Protein 3PMD (pdb70)

Solvent-accessible surface area: 10187 Å² total; per-residue (Å²): 132,96,177,156,121,10,9,51,144,101,0,9,98,68,1,148,148,17,47,152,110,10,18,49,42,19,123,161,75,26,72,56,82,135,166,8,98,72,76,99,45,23,44,126,15,15,35,90,21,9,79,13,1,19,77,19,0,144,124,84,38,76,45,132,78,0,66,125,20,0,116,88,9,0,66,16,16,18,67,14,172,19,101,32,51,16,15,58,106,10,14,58,11,9,40,103,7,4,34,76,11,0,98,144,62,130,24,79,63,120,35,27,116,78,2,40,88,22,0,48,98,1,14,88,37,4,36,134,8,0,54,110,15,29,130,109,34,73,118,102,61,94,151,64,161,138,162,125,143,176,154,142,142

Nearest PDB structures (foldseek):
  3pmd-assembly1_A-2  TM=1.007E+00  e=7.809E-20  Bacillus anthracis
  3pmc-assembly1_B  TM=9.861E-01  e=2.963E-11  Bacillus anthracis
  5ohf-assembly2_C  TM=7.371E-01  e=1.998E-01  Anaeromyxobacter sp. Fw109-5
  6hrk-assembly4_D  TM=7.264E-01  e=2.811E-01  Chroococcidiopsis thermalis PCC 7203
  7tlf-assembly1_B  TM=7.376E-01  e=7.457E-01  Proteomonas sulcata

Foldseek 3Di:
DPCPDCLLVVLLVCCVVCVVVLLVVLVVQADADPQQPCRVVVSVLLSVVSVVLNCVSVVNDDLVVCLVVLLVVLVSCVVSVDDCVSVVRSLVSSLVSSVVSSVVVVDDPVRCVVNVVSSCVNSVSSSVSNVVSNVVVVVVVCVVPHDDDPVVD

InterPro domains:
  IPR018984 Histidine kinase, N-terminal [PF09385] (5-132)

Sequence (153 aa):
GSHMEATKRYLCLYYLKEESQEKFFISNWKKRILLVHEHDPYKNEIIKNGTHLLHHVFTMYMREEINLQDIEDISKKIAQERMDAKVNIADFIYNTNEGKKEILNTLFLLNPTGQECKVVIEQINLFFDHLIYSTIYSYYKLKKEYIHSYYELKKKYN

Radius of gyration: 18.3 Å; Cα contacts (8 Å, |Δi|>4): 102; chains: 1; bounding box: 33×76×30 Å

CATH classification: 1.10.490.70

Structure (mmCIF, N/CA/C/O backbone):
data_3PMD
#
_entry.id   3PMD
#
_cell.length_a   89.223
_cell.length_b   89.223
_cell.length_c   35.819
_cell.angle_alpha   90.00
_cell.angle_beta   90.00
_cell.angle_gamma   120.00
#
_symmetry.space_group_name_H-M   'P 32 2 1'
#
loop_
_entity.id
_entity.type
_entity.pdbx_description
1 polymer 'Conserved domain protein'
2 non-polymer 'UNDECANOIC ACID'
3 non-polymer 'CHLORIDE ION'
4 water water
#
loop_
_atom_site.group_PDB
_atom_site.id
_atom_site.type_symbol
_atom_site.label_atom_id
_atom_site.label_alt_id
_atom_site.label_comp_id
_atom_site.label_asym_id
_atom_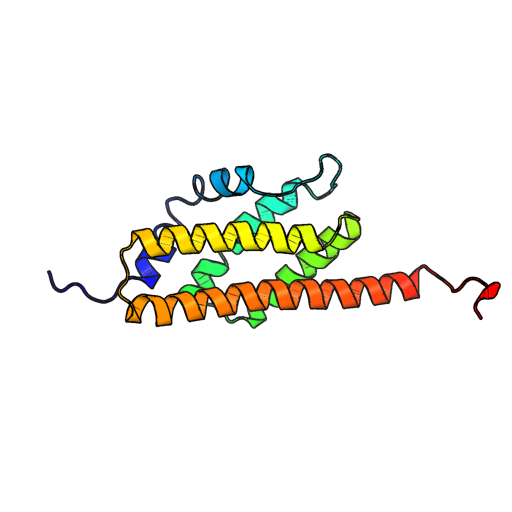site.label_entity_id
_atom_site.label_seq_id
_atom_site.pdbx_PDB_ins_code
_atom_site.Cartn_x
_atom_site.Cartn_y
_atom_site.Cartn_z
_atom_site.occupancy
_atom_site.B_iso_or_equiv
_atom_site.auth_seq_id
_atom_site.auth_comp_id
_atom_site.auth_asym_id
_atom_site.auth_atom_id
_atom_site.pdbx_PDB_model_num
ATOM 1 N N . GLY A 1 1 ? -20.563 68.384 11.648 1.00 42.43 -2 GLY A N 1
ATOM 2 C CA . GLY A 1 1 ? -19.560 67.719 10.772 1.00 41.66 -2 GLY A CA 1
ATOM 3 C C . GLY A 1 1 ? -20.234 66.990 9.625 1.00 41.45 -2 GLY A C 1
ATOM 4 O O . GLY A 1 1 ? -21.457 66.884 9.587 1.00 43.38 -2 GLY A O 1
ATOM 5 N N . SER A 1 2 ? -19.435 66.474 8.697 1.00 36.72 -1 SER A N 1
ATOM 6 C CA . SER A 1 2 ? -19.965 65.767 7.525 1.00 36.68 -1 SER A CA 1
ATOM 7 C C . SER A 1 2 ? -20.304 64.301 7.800 1.00 35.20 -1 SER A C 1
ATOM 8 O O . SER A 1 2 ? -21.135 63.718 7.099 1.00 33.10 -1 SER A O 1
ATOM 11 N N . HIS A 1 3 ? -19.640 63.698 8.790 1.00 33.40 0 HIS A N 1
ATOM 12 C CA . HIS A 1 3 ? -19.877 62.309 9.168 1.00 35.40 0 HIS A CA 1
ATOM 13 C C . HIS A 1 3 ? -19.707 61.352 7.968 1.00 34.20 0 HIS A C 1
ATOM 14 O O . HIS A 1 3 ? -20.605 60.571 7.630 1.00 32.02 0 HIS A O 1
ATOM 21 N N . MET A 1 4 ? -18.542 61.433 7.333 1.00 34.06 1 MET A N 1
ATOM 22 C CA . MET A 1 4 ? -18.201 60.574 6.189 1.00 33.03 1 MET A CA 1
ATOM 23 C C . MET A 1 4 ? -17.874 59.163 6.665 1.00 32.80 1 MET A C 1
ATOM 24 O O . MET A 1 4 ? -17.337 58.989 7.756 1.00 34.37 1 MET A O 1
ATOM 29 N N . GLU A 1 5 ? -18.187 58.169 5.830 1.00 31.73 2 GLU A N 1
ATOM 30 C CA . GLU A 1 5 ? -18.106 56.750 6.223 1.00 29.49 2 GLU A CA 1
ATOM 31 C C . GLU A 1 5 ? -16.734 56.372 6.769 1.00 29.22 2 GLU A C 1
ATOM 32 O O . GLU A 1 5 ? -15.714 56.553 6.094 1.00 29.74 2 GLU A O 1
ATOM 38 N N . ALA A 1 6 ? -16.710 55.837 7.988 1.00 30.22 3 ALA A N 1
ATOM 39 C CA . ALA A 1 6 ? -15.450 55.505 8.666 1.00 25.58 3 ALA A CA 1
ATOM 40 C C . ALA A 1 6 ? -15.517 54.235 9.525 1.00 24.21 3 ALA A C 1
ATOM 41 O O . ALA A 1 6 ? -14.620 53.985 10.326 1.00 25.61 3 ALA A O 1
ATOM 43 N N . THR A 1 7 ? -16.559 53.423 9.376 1.00 24.52 4 THR A N 1
ATOM 44 C CA . THR A 1 7 ? -16.747 52.291 10.301 1.00 26.19 4 THR A CA 1
ATOM 45 C C . THR A 1 7 ? 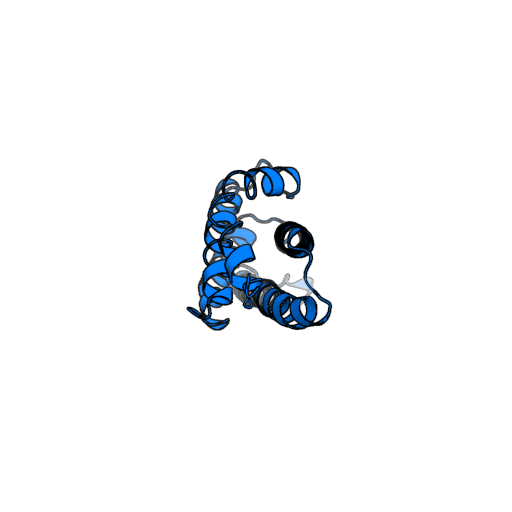-15.565 51.306 10.259 1.00 23.38 4 THR A C 1
ATOM 46 O O . THR A 1 7 ? -14.986 50.964 11.308 1.00 24.08 4 THR A O 1
ATOM 50 N N . LYS A 1 8 ? -15.190 50.885 9.051 1.00 26.11 5 LYS A N 1
ATOM 51 C CA . LYS A 1 8 ? -14.059 49.972 8.875 1.00 26.57 5 LYS A CA 1
ATOM 52 C C . LYS A 1 8 ? -12.778 50.596 9.420 1.00 23.99 5 LYS A C 1
ATOM 53 O O . LYS A 1 8 ? -12.058 49.969 10.177 1.00 25.03 5 LYS A O 1
ATOM 59 N N . ARG A 1 9 ? -12.514 51.849 9.034 1.00 23.73 6 ARG A N 1
ATOM 60 C CA . ARG A 1 9 ? -11.303 52.553 9.439 1.00 22.32 6 ARG A CA 1
ATOM 61 C C . ARG A 1 9 ? -11.192 52.653 10.965 1.00 22.08 6 ARG A C 1
ATOM 62 O O . ARG A 1 9 ? -10.117 52.426 11.545 1.00 26.03 6 ARG A O 1
ATOM 70 N N . TYR A 1 10 ? -12.298 53.011 11.607 1.00 23.45 7 TYR A N 1
ATOM 71 C CA . TYR A 1 10 ? -12.336 53.121 13.065 1.00 23.52 7 TYR A CA 1
ATOM 72 C C . TYR A 1 10 ? -12.154 51.783 13.775 1.00 25.53 7 TYR A C 1
ATOM 73 O O . TYR A 1 10 ? -11.512 51.724 14.826 1.00 25.21 7 TYR A O 1
ATOM 82 N N . LEU A 1 11 ? -12.710 50.720 13.201 1.00 23.06 8 LEU A N 1
ATOM 83 C CA . LEU A 1 11 ? -12.517 49.367 13.762 1.00 23.31 8 LEU A CA 1
ATOM 84 C C . LEU A 1 11 ? -11.034 49.011 13.745 1.00 23.24 8 LEU A C 1
ATOM 85 O O . LEU A 1 11 ? -10.470 48.588 14.763 1.00 26.23 8 LEU A O 1
ATOM 90 N N . CYS A 1 12 ? -10.388 49.229 12.602 1.00 24.48 9 CYS A N 1
ATOM 91 C CA . CYS A 1 12 ? -8.988 48.881 12.443 1.00 27.10 9 CYS A CA 1
ATOM 92 C C . CYS A 1 12 ? -8.092 49.736 13.337 1.00 28.89 9 CYS A C 1
ATOM 93 O O . CYS A 1 12 ? -7.102 49.244 13.882 1.00 28.60 9 CYS A O 1
ATOM 96 N N . LEU A 1 13 ? -8.467 51.001 13.482 1.00 29.13 10 LEU A N 1
ATOM 97 C CA . LEU A 1 13 ? -7.777 51.937 14.352 1.00 32.92 10 LEU A CA 1
ATOM 98 C C . LEU A 1 13 ? -7.797 51.457 15.804 1.00 32.70 10 LEU A C 1
ATOM 99 O O . LEU A 1 13 ? -6.744 51.389 16.459 1.00 31.77 10 LEU A O 1
ATOM 104 N N . TYR A 1 14 ? -8.990 51.112 16.295 1.00 34.08 11 TYR A N 1
ATOM 105 C CA A TYR A 1 14 ? -9.125 50.602 17.658 0.50 33.98 11 TYR A CA 1
ATOM 106 C CA B TYR A 1 14 ? -9.166 50.574 17.650 0.50 34.77 11 TYR A CA 1
ATOM 107 C C . TYR A 1 14 ? -8.299 49.336 17.870 1.00 34.47 11 TYR A C 1
ATOM 108 O O . TYR A 1 14 ? -7.619 49.205 18.887 1.00 35.60 11 TYR A O 1
ATOM 125 N N . LEU A 1 15 ? -8.352 48.409 16.918 1.00 32.53 12 LEU A N 1
ATOM 126 C CA . LEU A 1 15 ? -7.648 47.134 17.073 1.00 31.75 12 LEU A CA 1
ATOM 127 C C . LEU A 1 15 ? -6.135 47.306 17.017 1.00 35.56 12 LEU A C 1
ATOM 128 O O . LEU A 1 15 ? -5.393 46.493 17.580 1.00 35.84 12 LEU A O 1
ATOM 133 N N . LYS A 1 16 ? -5.676 48.384 16.382 1.00 34.47 13 LYS A N 1
ATOM 134 C CA . LYS A 1 16 ? -4.255 48.711 16.390 1.00 37.71 13 LYS A CA 1
ATOM 135 C C . LYS A 1 16 ? -3.837 49.380 17.704 1.00 38.81 13 LYS A C 1
ATOM 136 O O . LYS A 1 16 ? -2.845 48.972 18.326 1.00 38.62 13 LYS A O 1
ATOM 142 N N . GLU A 1 17 ? -4.594 50.386 18.140 1.00 40.02 14 GLU A N 1
ATOM 143 C CA A GLU A 1 17 ? -4.217 51.212 19.299 0.50 41.65 14 GLU A CA 1
ATOM 144 C CA B GLU A 1 17 ? -4.193 51.195 19.298 0.50 41.32 14 GLU A CA 1
ATOM 145 C C . GLU A 1 17 ? -4.519 50.549 20.647 1.00 41.06 14 GLU A C 1
ATOM 146 O O . GLU A 1 17 ? -3.864 50.850 21.655 1.00 40.13 14 GLU A O 1
ATOM 157 N N . SER A 1 18 ? -5.511 49.662 20.667 0.50 35.46 15 SER A N 1
ATOM 158 C CA . SER A 1 18 ? -5.897 48.956 21.885 0.50 34.20 15 SER A CA 1
ATOM 159 C C . SER A 1 18 ? -5.495 47.485 21.830 0.50 31.50 15 SER A C 1
ATOM 160 O O . SER A 1 18 ? -6.036 46.656 22.564 0.50 26.91 15 SER A O 1
ATOM 164 N N . GLN A 1 19 ? -4.528 47.180 20.972 1.00 31.89 16 GLN A N 1
ATOM 165 C CA . GLN A 1 19 ? -4.084 45.811 20.744 1.00 33.77 16 GLN A CA 1
ATOM 166 C C . GLN A 1 19 ? -3.743 45.065 22.034 1.00 35.36 16 GLN A C 1
ATOM 167 O O . GLN A 1 19 ? -4.160 43.910 22.215 1.00 32.74 16 GLN A O 1
ATOM 173 N N . GLU A 1 20 ? -2.972 45.706 22.916 1.00 36.61 17 GLU A N 1
ATOM 174 C CA . GLU A 1 20 ? -2.571 45.075 24.173 1.00 39.02 17 GLU A CA 1
ATOM 175 C C . GLU A 1 20 ? -3.794 44.665 24.991 1.00 36.70 17 GLU A C 1
ATOM 176 O O . GLU A 1 20 ? -3.867 43.544 25.491 1.00 37.40 17 GLU A O 1
ATOM 182 N N . LYS A 1 21 ? -4.750 45.578 25.116 1.00 36.13 18 LYS A N 1
ATOM 183 C CA . LYS A 1 21 ? -5.981 45.312 25.861 1.00 38.50 18 LYS A CA 1
ATOM 184 C C . LYS A 1 21 ? -6.771 44.186 25.203 1.00 33.15 18 LYS A C 1
ATOM 185 O O . LYS A 1 21 ? -7.293 43.305 25.880 1.00 33.00 18 LYS A O 1
ATOM 191 N N A PHE A 1 22 ? -6.859 44.240 23.879 0.50 30.38 19 PHE A N 1
ATOM 192 N N B PHE A 1 22 ? -6.865 44.225 23.878 0.50 30.75 19 PHE A N 1
ATOM 193 C CA A PHE A 1 22 ? -7.613 43.257 23.133 0.50 27.86 19 PHE A CA 1
ATOM 194 C CA B PHE A 1 22 ? -7.636 43.231 23.144 0.50 28.55 19 PHE A CA 1
ATOM 195 C C A PHE A 1 22 ? -7.042 41.850 23.317 0.50 28.26 19 PHE A C 1
ATOM 196 C C B PHE A 1 22 ? -7.046 41.828 23.279 0.50 28.66 19 PHE A C 1
ATOM 197 O O A PHE A 1 22 ? -7.790 40.898 23.592 0.50 27.05 19 PHE A O 1
ATOM 198 O O B PHE A 1 22 ? -7.784 40.854 23.492 0.50 27.34 19 PHE A O 1
ATOM 213 N N . ILE A 1 23 ? -5.724 41.722 23.183 1.00 28.01 20 ILE A N 1
ATOM 214 C CA . ILE A 1 23 ? -5.051 40.422 23.356 1.00 28.51 20 ILE A CA 1
ATOM 215 C C . ILE A 1 23 ? -5.138 39.933 24.805 1.00 27.53 20 ILE A C 1
ATOM 216 O O . ILE A 1 23 ? -5.365 38.744 25.044 1.00 28.99 20 ILE A O 1
ATOM 221 N N . SER A 1 24 ? -4.955 40.845 25.757 1.00 28.98 21 SER A N 1
ATOM 222 C CA . SER A 1 24 ? -5.124 40.549 27.179 1.00 32.52 21 SER A CA 1
ATOM 223 C C . SER A 1 24 ? -6.521 39.985 27.473 1.00 33.33 21 SER A C 1
ATOM 224 O O . SER A 1 24 ? -6.655 38.992 28.196 1.00 33.11 21 SER A O 1
ATOM 227 N N . ASN A 1 25 ? -7.552 40.603 26.899 1.00 28.46 22 ASN A N 1
ATOM 228 C CA . ASN A 1 25 ? -8.923 40.119 27.092 1.00 28.15 22 ASN A CA 1
ATOM 229 C C . ASN A 1 25 ? -9.155 38.760 26.438 1.00 26.91 22 ASN A C 1
ATOM 230 O O . ASN A 1 25 ? -9.844 37.902 26.988 1.00 26.18 22 ASN A O 1
ATOM 235 N N . TRP A 1 26 ? -8.579 38.583 25.258 1.00 25.88 23 TRP A N 1
ATOM 236 C CA . TRP A 1 26 ? -8.685 37.317 24.529 1.00 24.21 23 TRP A CA 1
ATOM 237 C C . TRP A 1 26 ? -8.012 36.206 25.325 1.00 24.11 23 TRP A C 1
ATOM 238 O O . TRP A 1 26 ? -8.522 35.088 25.394 1.00 25.14 23 TRP A O 1
ATOM 249 N N . LYS A 1 27 ? -6.884 36.528 25.966 1.00 25.22 24 LYS A N 1
ATOM 250 C CA . LYS A 1 27 ? -6.185 35.585 26.850 1.00 24.71 24 LYS A CA 1
ATOM 251 C C . LYS A 1 27 ? -7.068 35.013 27.964 1.00 24.63 24 LYS A C 1
ATOM 252 O O . LYS A 1 27 ? -6.901 33.863 28.356 1.00 31.01 24 LYS A O 1
ATOM 258 N N . LYS A 1 28 ? -8.027 35.802 28.433 1.00 26.76 25 LYS A N 1
ATOM 259 C CA . LYS A 1 28 ? -8.891 35.417 29.552 1.00 30.40 25 LYS A CA 1
ATOM 260 C C . LYS A 1 28 ? -9.957 34.406 29.124 1.00 27.97 25 LYS A C 1
ATOM 261 O O . LYS A 1 28 ? -10.626 33.805 29.973 1.00 29.24 25 LYS A O 1
ATOM 267 N N . ARG A 1 29 ? -10.132 34.248 27.816 1.00 27.11 26 ARG A N 1
ATOM 268 C CA . ARG A 1 29 ? -11.243 33.478 27.273 1.00 25.57 26 ARG A CA 1
ATOM 269 C C . ARG A 1 29 ? -10.825 32.211 26.539 1.00 25.82 26 ARG A C 1
ATOM 270 O O . ARG A 1 29 ? -11.646 31.320 26.363 1.00 24.32 26 ARG A O 1
ATOM 278 N N . ILE A 1 30 ? -9.564 32.113 26.121 1.00 20.63 27 ILE A N 1
ATOM 279 C CA . ILE A 1 30 ? -9.121 30.957 25.332 1.00 18.68 27 ILE A CA 1
ATOM 280 C C . ILE A 1 30 ? -8.829 29.670 26.129 1.00 17.65 27 ILE A C 1
ATOM 281 O O . ILE A 1 30 ? -8.562 29.697 27.350 1.00 23.29 27 ILE A O 1
ATOM 286 N N . LEU A 1 31 ? -8.891 28.567 25.385 1.00 17.60 28 LEU A N 1
ATOM 287 C CA A LEU A 1 31 ? -8.613 27.230 25.885 0.50 20.07 28 LEU A CA 1
ATOM 288 C CA B LEU A 1 31 ? -8.604 27.223 25.876 0.50 19.57 28 LEU A CA 1
ATOM 289 C C . LEU A 1 31 ? -7.155 26.902 25.555 1.00 19.82 28 LEU A C 1
ATOM 290 O O . LEU A 1 31 ? -6.791 26.776 24.392 1.00 19.98 28 LEU A O 1
ATOM 299 N N . VAL A 1 32 ? -6.326 26.773 26.585 1.00 19.50 29 VAL A N 1
ATOM 300 C CA . VAL A 1 32 ? -4.911 26.455 26.399 1.00 20.00 29 VAL A CA 1
ATOM 301 C C . VAL A 1 32 ? -4.523 25.424 27.444 1.00 24.02 29 VAL A C 1
ATOM 302 O O . VAL A 1 32 ? -4.893 25.542 28.618 1.00 27.63 29 VAL A O 1
ATOM 306 N N . HIS A 1 33 ? -3.805 24.403 27.001 1.00 22.46 30 HIS A N 1
ATOM 307 C CA . HIS A 1 33 ? -3.381 23.307 27.866 1.00 27.09 30 HIS A CA 1
ATOM 308 C C . HIS A 1 33 ? -1.959 23.553 28.371 1.00 27.68 30 HIS A C 1
ATOM 309 O O . HIS A 1 33 ? -1.069 23.938 27.604 1.00 26.10 30 HIS A O 1
ATOM 316 N N . GLU A 1 34 ? -1.750 23.328 29.661 1.00 28.06 31 GLU A N 1
ATOM 317 C CA . GLU A 1 34 ? -0.478 23.656 30.299 1.00 31.17 31 GLU A CA 1
ATOM 318 C C . GLU A 1 34 ? 0.738 23.040 29.591 1.00 32.45 31 GLU A C 1
ATOM 319 O O . GLU A 1 34 ? 1.785 23.690 29.477 1.00 36.32 31 GLU A O 1
ATOM 325 N N . HIS A 1 35 ? 0.581 21.817 29.100 1.00 33.61 32 HIS A N 1
ATOM 326 C CA . HIS A 1 35 ? 1.682 21.059 28.496 1.00 37.53 32 HIS A CA 1
ATOM 327 C C . HIS A 1 35 ? 1.771 21.156 26.967 1.00 34.91 32 HIS A C 1
ATOM 328 O O . HIS A 1 35 ? 2.525 20.401 26.336 1.00 31.66 32 HIS A O 1
ATOM 335 N N . ASP A 1 36 ? 1.013 22.075 26.367 1.00 29.13 33 ASP A N 1
ATOM 336 C CA . ASP A 1 36 ? 1.088 22.327 24.926 1.00 29.09 33 ASP A CA 1
ATOM 337 C C . ASP A 1 36 ? 2.465 22.941 24.621 1.00 29.77 33 ASP A C 1
ATOM 338 O O . ASP A 1 36 ? 2.804 23.994 25.157 1.00 28.82 33 ASP A O 1
ATOM 343 N N . PRO A 1 37 ? 3.271 22.276 23.771 1.00 30.64 34 PRO A N 1
ATOM 344 C CA . PRO A 1 37 ? 4.635 22.776 23.517 1.00 36.05 34 PRO A CA 1
ATOM 345 C C . PRO A 1 37 ? 4.664 24.074 22.701 1.00 33.20 34 PRO A C 1
ATOM 346 O O . PRO A 1 37 ? 5.666 24.799 22.714 1.00 35.33 34 PRO A O 1
ATOM 350 N N . TYR A 1 38 ? 3.567 24.366 22.012 1.00 29.55 35 TYR A N 1
ATOM 351 C CA . TYR A 1 38 ? 3.420 25.620 21.263 1.00 31.71 35 TYR A CA 1
ATOM 352 C C . TYR A 1 38 ? 2.501 26.604 21.985 1.00 30.32 35 TYR A C 1
ATOM 353 O O . TYR A 1 38 ? 1.962 27.529 21.376 1.00 30.17 35 TYR A O 1
ATOM 362 N N . LYS A 1 39 ? 2.335 26.398 23.288 1.00 32.68 36 LYS A N 1
ATOM 363 C CA . LYS A 1 39 ? 1.503 27.242 24.143 1.00 35.97 36 LYS A CA 1
ATOM 364 C C . LYS A 1 39 ? 1.665 28.728 23.825 1.00 36.56 36 LYS A C 1
ATOM 365 O O . LYS A 1 39 ? 0.686 29.444 23.586 1.00 34.65 36 LYS A O 1
ATOM 371 N N . ASN A 1 40 ? 2.903 29.200 23.815 1.00 39.33 37 ASN A N 1
ATOM 372 C CA . ASN A 1 40 ? 3.139 30.631 23.599 1.00 42.25 37 ASN A CA 1
ATOM 373 C C . ASN A 1 40 ? 3.050 31.070 22.123 1.00 40.85 37 ASN A C 1
ATOM 374 O O . ASN A 1 40 ? 2.919 32.264 21.843 1.00 40.97 37 ASN A O 1
ATOM 379 N N . GLU A 1 41 ? 3.067 30.117 21.189 1.00 37.52 38 GLU A N 1
ATOM 380 C CA . GLU A 1 41 ? 2.796 30.435 19.776 1.00 38.02 38 GLU A CA 1
ATOM 381 C C . GLU A 1 41 ? 1.332 30.807 19.517 1.00 35.31 38 GLU A C 1
ATOM 382 O O . GLU A 1 41 ? 1.015 31.486 18.536 1.00 33.62 38 GLU A O 1
ATOM 388 N N . ILE A 1 42 ? 0.435 30.368 20.397 1.00 31.46 39 ILE A N 1
ATOM 389 C CA . ILE A 1 42 ? -0.978 30.694 20.263 1.00 28.74 39 ILE A CA 1
ATOM 390 C C . ILE A 1 42 ? -1.163 32.213 20.397 1.00 27.62 39 ILE A C 1
ATOM 391 O O . ILE A 1 42 ? -1.834 32.852 19.585 1.00 25.68 39 ILE A O 1
ATOM 396 N N . ILE A 1 43 ? -0.550 32.787 21.420 1.00 27.56 40 ILE A N 1
ATOM 397 C CA . ILE A 1 43 ? -0.598 34.228 21.612 1.00 28.65 40 ILE A CA 1
ATOM 398 C C . ILE A 1 43 ? 0.110 34.961 20.466 1.00 29.05 40 ILE A C 1
ATOM 399 O O . ILE A 1 43 ? -0.390 35.973 19.983 1.00 26.91 40 ILE A O 1
ATOM 404 N N . LYS A 1 44 ? 1.260 34.449 20.022 1.00 28.92 41 LYS A N 1
ATOM 405 C CA . LYS A 1 44 ? 1.998 35.094 18.925 1.00 29.25 41 LYS A CA 1
ATOM 406 C C . LYS A 1 44 ? 1.202 35.066 17.625 1.00 27.34 41 LYS A C 1
ATOM 407 O O . LYS A 1 44 ? 1.149 36.066 16.897 1.00 26.66 41 LYS A O 1
ATOM 413 N N . ASN A 1 45 ? 0.601 33.915 17.336 1.00 24.70 42 ASN A N 1
ATOM 414 C CA . ASN A 1 45 ? -0.210 33.739 16.142 1.00 24.47 42 ASN A CA 1
ATOM 415 C C . ASN A 1 45 ? -1.456 34.611 16.186 1.00 23.74 42 ASN A C 1
ATOM 416 O O . ASN A 1 45 ? -1.846 35.182 15.163 1.00 24.19 42 ASN A O 1
ATOM 421 N N . GLY A 1 46 ? -2.066 34.733 17.365 1.00 21.37 43 GLY A N 1
ATOM 422 C CA . GLY A 1 46 ? -3.274 35.555 17.522 1.00 24.36 43 GLY A CA 1
ATOM 423 C C . GLY A 1 46 ? -2.964 37.031 17.337 1.00 22.71 43 GLY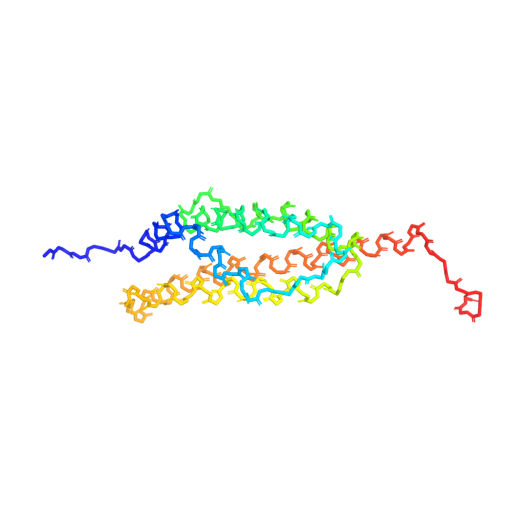 A C 1
ATOM 424 O O . GLY A 1 46 ? -3.740 37.776 16.706 1.00 23.86 43 GLY A O 1
ATOM 425 N N . THR A 1 47 ? -1.821 37.451 17.865 1.00 24.55 44 THR A N 1
ATOM 426 C CA . THR A 1 47 ? -1.362 38.825 17.696 1.00 25.81 44 THR A CA 1
ATOM 427 C C . THR A 1 47 ? -1.120 39.127 16.209 1.00 25.57 44 THR A C 1
ATOM 428 O O . THR A 1 47 ? -1.581 40.149 15.697 1.00 26.37 44 THR A O 1
ATOM 432 N N . HIS A 1 48 ? -0.415 38.224 15.530 1.00 23.29 45 HIS A N 1
ATOM 433 C CA . HIS A 1 48 ? -0.169 38.344 14.099 1.00 24.65 45 HIS A CA 1
ATOM 434 C C . HIS A 1 48 ? -1.466 38.330 13.297 1.00 24.90 45 HIS A C 1
ATOM 435 O O . HIS A 1 48 ? -1.639 39.116 12.360 1.00 25.54 45 HIS A O 1
ATOM 442 N N . LEU A 1 49 ? -2.388 37.445 13.665 1.00 21.39 46 LEU A N 1
ATOM 443 C CA . LEU A 1 49 ? -3.653 37.377 12.927 1.00 22.60 46 LEU A CA 1
ATOM 444 C C . LEU A 1 49 ? -4.498 38.626 13.113 1.00 21.37 46 LEU A C 1
ATOM 445 O O . LEU A 1 49 ? -5.241 39.006 12.195 1.00 21.80 46 LEU A O 1
ATOM 450 N N . LEU A 1 50 ? -4.372 39.294 14.257 1.00 24.46 47 LEU A N 1
ATOM 451 C CA . LEU A 1 50 ? -5.072 40.567 14.446 1.00 25.34 47 LEU A CA 1
ATOM 452 C C . LEU A 1 50 ? -4.565 41.582 13.417 1.00 26.71 47 LEU A C 1
ATOM 453 O O . LEU A 1 50 ? -5.355 42.323 12.829 1.00 24.92 47 LEU A O 1
ATOM 458 N N . HIS A 1 51 ? -3.252 41.595 13.174 1.00 29.02 48 HIS A N 1
ATOM 459 C CA A HIS A 1 51 ? -2.672 42.489 12.171 0.50 29.72 48 HIS A CA 1
ATOM 460 C CA B HIS A 1 51 ? -2.679 42.492 12.178 0.50 29.52 48 HIS A CA 1
ATOM 461 C C . HIS A 1 51 ? -3.130 42.103 10.766 1.00 28.18 48 HIS A C 1
ATOM 462 O O . HIS A 1 51 ? -3.476 42.960 9.966 1.00 27.97 48 HIS A O 1
ATOM 475 N N . VAL A 1 52 ? -3.120 40.808 10.470 1.00 26.00 49 VAL A N 1
ATOM 476 C CA . VAL A 1 52 ? -3.518 40.294 9.155 1.00 24.07 49 VAL A CA 1
ATOM 477 C C . VAL A 1 52 ? -4.979 40.647 8.892 1.00 22.92 49 VAL A C 1
ATOM 478 O O . VAL A 1 52 ? -5.342 41.049 7.785 1.00 21.39 49 VAL A O 1
ATOM 482 N N . PHE A 1 53 ? -5.797 40.515 9.926 1.00 21.03 50 PHE A N 1
ATOM 483 C CA . PHE A 1 53 ? -7.217 40.868 9.846 1.00 18.85 50 PHE A CA 1
ATOM 484 C C . PHE A 1 53 ? -7.385 42.331 9.443 1.00 21.82 50 PHE A C 1
ATOM 485 O O . PHE A 1 53 ? -8.107 42.641 8.489 1.00 20.23 50 PHE A O 1
ATOM 493 N N . THR A 1 54 ? -6.713 43.237 10.152 1.00 21.52 51 THR A N 1
ATOM 494 C CA . THR A 1 54 ? -6.818 44.666 9.811 1.00 23.22 51 THR A CA 1
ATOM 495 C C . THR A 1 54 ? -6.319 44.952 8.392 1.00 21.68 51 THR A C 1
ATOM 496 O O . THR A 1 54 ? -6.894 45.791 7.700 1.00 25.24 51 THR A O 1
ATOM 500 N N . MET A 1 55 ? -5.293 44.230 7.940 1.00 23.45 52 MET A N 1
ATOM 501 C CA . MET A 1 55 ? -4.806 44.370 6.567 1.00 21.91 52 MET A CA 1
ATOM 502 C C . MET A 1 55 ? -5.851 43.920 5.528 1.00 22.72 52 MET A C 1
ATOM 503 O O . MET A 1 55 ? -6.027 44.552 4.470 1.00 21.34 52 MET A O 1
ATOM 508 N N . TYR A 1 56 ? -6.548 42.835 5.835 1.00 21.81 53 TYR A N 1
ATOM 509 C CA . TYR A 1 56 ? -7.618 42.364 4.976 1.00 21.79 53 TYR A CA 1
ATOM 510 C C . TYR A 1 56 ? -8.757 43.370 4.928 1.00 22.26 53 TYR A C 1
ATOM 511 O O . TYR A 1 56 ? -9.296 43.639 3.855 1.00 22.72 53 TYR A O 1
ATOM 520 N N . MET A 1 57 ? -9.119 43.932 6.080 1.00 21.83 54 MET A N 1
ATOM 521 C CA . MET A 1 57 ? -10.210 44.891 6.124 1.00 23.53 54 MET A CA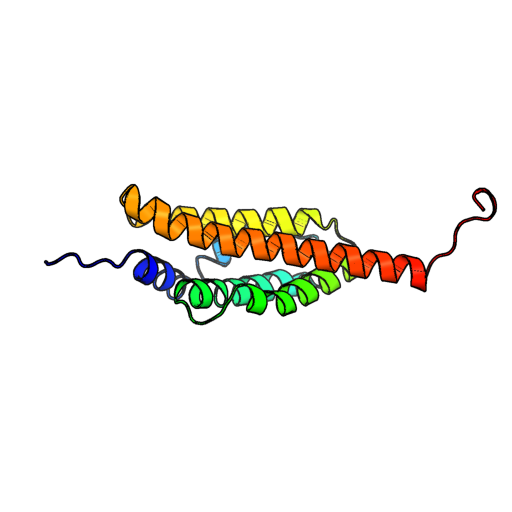 1
ATOM 522 C C . MET A 1 57 ? -9.852 46.147 5.329 1.00 25.19 54 MET A C 1
ATOM 523 O O . MET A 1 57 ? -10.726 46.774 4.729 1.00 25.77 54 MET A O 1
ATOM 528 N N . ARG A 1 58 ? -8.566 46.476 5.292 1.00 26.03 55 ARG A N 1
ATOM 529 C CA . ARG A 1 58 ? -8.081 47.636 4.535 1.00 26.66 55 ARG A CA 1
ATOM 530 C C . ARG A 1 58 ? -7.795 47.321 3.055 1.00 27.96 55 ARG A C 1
ATOM 531 O O . ARG A 1 58 ? -7.281 48.171 2.318 1.00 30.33 55 ARG A O 1
ATOM 539 N N . GLU A 1 59 ? -8.166 46.117 2.624 1.00 23.81 56 GLU A N 1
ATOM 540 C CA . GLU A 1 59 ? -8.073 45.670 1.224 1.00 27.94 56 GLU A CA 1
ATOM 541 C C . GLU A 1 59 ? -6.616 45.573 0.743 1.00 26.07 56 GLU A C 1
ATOM 542 O O . GLU A 1 59 ? -6.328 45.806 -0.429 1.00 29.82 56 GLU A O 1
ATOM 548 N N . GLU A 1 60 ? -5.707 45.245 1.656 1.00 27.63 57 GLU A N 1
ATOM 549 C CA . GLU A 1 60 ? -4.279 45.132 1.344 1.00 30.08 57 GLU A CA 1
ATOM 550 C C . GLU A 1 60 ? -3.870 43.710 0.984 1.00 29.34 57 GLU A C 1
ATOM 551 O O . GLU A 1 60 ? -2.867 43.508 0.292 1.00 30.52 57 GLU A O 1
ATOM 557 N N . ILE A 1 61 ? -4.637 42.733 1.465 1.00 25.25 58 ILE A N 1
ATOM 558 C CA . ILE A 1 61 ? -4.380 41.330 1.183 1.00 26.01 58 ILE A CA 1
ATOM 559 C C . ILE A 1 61 ? -5.685 40.638 0.836 1.00 24.61 58 ILE A C 1
ATOM 560 O O . ILE A 1 61 ? -6.768 41.166 1.099 1.00 24.66 58 ILE A O 1
ATOM 565 N N . ASN A 1 62 ? -5.561 39.465 0.239 1.00 24.65 59 ASN A N 1
ATOM 566 C CA . ASN A 1 62 ? -6.719 38.665 -0.131 1.00 24.77 59 ASN A CA 1
ATOM 567 C C . ASN A 1 62 ? -6.903 37.549 0.867 1.00 22.29 59 ASN A C 1
ATOM 568 O O . ASN A 1 62 ? -6.056 37.333 1.722 1.00 21.60 59 ASN A O 1
ATOM 573 N N . LEU A 1 63 ? -8.000 36.815 0.732 1.00 20.66 60 LEU A N 1
ATOM 574 C CA . LEU A 1 63 ? -8.228 35.664 1.600 1.00 20.11 60 LEU A CA 1
ATOM 575 C C . LEU A 1 63 ? -7.182 34.581 1.360 1.00 19.55 60 LEU A C 1
ATOM 576 O O . LEU A 1 63 ? -6.820 33.884 2.286 1.00 22.20 60 LEU A O 1
ATOM 581 N N . GLN A 1 64 ? -6.658 34.461 0.131 1.00 21.10 61 GLN A N 1
ATOM 582 C CA . GLN A 1 64 ? -5.648 33.440 -0.127 1.00 22.57 61 GLN A CA 1
ATOM 583 C C . GLN A 1 64 ? -4.355 33.724 0.642 1.00 22.90 61 GLN A C 1
ATOM 584 O O . GLN A 1 64 ? -3.581 32.807 0.923 1.00 23.12 61 GLN A O 1
ATOM 590 N N . ASP A 1 65 ? -4.153 34.984 1.013 1.00 20.81 62 ASP A N 1
ATOM 591 C CA . ASP A 1 65 ? -2.967 35.366 1.771 1.00 21.05 62 ASP A CA 1
ATOM 592 C C . ASP A 1 65 ? -2.952 34.938 3.226 1.00 23.71 62 ASP A C 1
ATOM 593 O O . ASP A 1 65 ? -1.949 35.153 3.898 1.00 25.12 62 ASP A O 1
ATOM 598 N N . ILE A 1 66 ? -4.030 34.340 3.726 1.00 20.61 63 ILE A N 1
ATOM 599 C CA . ILE A 1 66 ? -3.973 33.751 5.075 1.00 21.47 63 ILE A CA 1
ATOM 600 C C . ILE A 1 66 ? -3.819 32.232 5.057 1.00 20.34 63 ILE A C 1
ATOM 601 O O . ILE A 1 66 ? -3.805 31.597 6.093 1.00 20.97 63 ILE A O 1
ATOM 606 N N . GLU A 1 67 ? -3.657 31.646 3.880 1.00 21.76 64 GLU A N 1
ATOM 607 C CA . GLU A 1 67 ? -3.590 30.196 3.784 1.00 20.25 64 GLU A CA 1
ATOM 608 C C . GLU A 1 67 ? -2.265 29.662 4.327 1.00 20.52 64 GLU A C 1
ATOM 609 O O . GLU A 1 67 ? -2.245 28.598 4.947 1.00 23.81 64 GLU A O 1
ATOM 615 N N . ASP A 1 68 ? -1.170 30.411 4.152 1.00 22.36 65 ASP A N 1
ATOM 616 C CA . ASP A 1 68 ? 0.119 29.989 4.720 1.00 25.42 65 ASP A CA 1
ATOM 617 C C . ASP A 1 68 ? 0.093 29.922 6.250 1.00 24.51 65 ASP A C 1
ATOM 618 O O . ASP A 1 68 ? 0.539 28.928 6.839 1.00 24.51 65 ASP A O 1
ATOM 623 N N . ILE A 1 69 ? -0.419 30.970 6.889 1.00 23.83 66 ILE A N 1
ATOM 624 C CA . ILE A 1 69 ? -0.518 30.971 8.352 1.00 25.53 66 ILE A CA 1
ATOM 625 C C . ILE A 1 69 ? -1.498 29.897 8.820 1.00 23.05 66 ILE A C 1
ATOM 626 O O . ILE A 1 69 ? -1.245 29.240 9.824 1.00 23.51 66 ILE A O 1
ATOM 631 N N . SER A 1 70 ? -2.596 29.688 8.084 1.00 19.14 67 SER A N 1
ATOM 632 C CA . SER A 1 70 ? -3.511 28.590 8.414 1.00 17.66 67 SER A CA 1
ATOM 633 C C . SER A 1 70 ? -2.794 27.247 8.443 1.00 19.62 67 SER A C 1
ATOM 634 O O . SER A 1 70 ? -2.999 26.441 9.343 1.00 19.81 67 SER A O 1
ATOM 637 N N . LYS A 1 71 ? -1.956 26.999 7.450 1.00 20.03 68 LYS A N 1
ATOM 638 C CA . LYS A 1 71 ? -1.199 25.746 7.415 1.00 23.10 68 LYS A CA 1
ATOM 639 C C . LYS A 1 71 ? -0.184 25.651 8.555 1.00 20.79 68 LYS A C 1
ATOM 640 O O . LYS A 1 71 ? -0.003 24.576 9.126 1.00 22.43 68 LYS A O 1
ATOM 646 N N . LYS A 1 72 ? 0.469 26.767 8.869 1.00 20.01 69 LYS A N 1
ATOM 647 C CA . LYS A 1 72 ? 1.416 26.836 9.997 1.00 23.11 69 LYS A CA 1
ATOM 648 C C . LYS A 1 72 ? 0.722 26.481 11.304 1.00 21.35 69 LYS A C 1
ATOM 649 O O . LYS A 1 72 ? 1.223 25.669 12.085 1.00 22.46 69 LYS A O 1
ATOM 655 N N . ILE A 1 73 ? -0.454 27.064 11.525 1.00 22.00 70 ILE A N 1
ATOM 656 C CA . ILE A 1 73 ? -1.238 26.779 12.720 1.00 19.60 70 ILE A CA 1
ATOM 657 C C . ILE A 1 73 ? -1.639 25.313 12.761 1.00 17.91 70 ILE A C 1
ATOM 658 O O . ILE A 1 73 ? -1.493 24.670 13.791 1.00 18.17 70 ILE A O 1
ATOM 663 N N . ALA A 1 74 ? -2.107 24.777 11.635 1.00 18.75 71 ALA A N 1
ATOM 664 C CA . ALA A 1 74 ? -2.518 23.386 11.571 1.00 19.05 71 ALA A CA 1
ATOM 665 C C . ALA A 1 74 ? -1.368 22.453 11.961 1.00 18.45 71 ALA A C 1
ATOM 666 O O . ALA A 1 74 ? -1.561 21.537 12.777 1.00 19.54 71 ALA A O 1
ATOM 668 N N . GLN A 1 75 ? -0.183 22.708 11.420 1.00 20.70 72 GLN A N 1
ATOM 669 C CA . GLN A 1 75 ? 1.004 21.902 11.752 1.00 21.95 72 GLN A CA 1
ATOM 670 C C . GLN A 1 75 ? 1.304 21.942 13.248 1.00 21.93 72 GLN A C 1
ATOM 671 O O . GLN A 1 75 ? 1.572 20.903 13.856 1.00 24.45 72 GLN A O 1
ATOM 677 N N . GLU A 1 76 ? 1.241 23.135 13.839 1.00 21.24 73 GLU A N 1
ATOM 678 C CA . GLU A 1 76 ? 1.527 23.314 15.265 1.00 23.37 73 GLU A CA 1
ATOM 679 C C . GLU A 1 76 ? 0.486 22.621 16.122 1.00 21.93 73 GLU A C 1
ATOM 680 O O . GLU A 1 76 ? 0.828 21.996 17.126 1.00 21.65 73 GLU A O 1
ATOM 686 N N . ARG A 1 77 ? -0.784 22.716 15.724 1.00 20.85 74 ARG A N 1
ATOM 687 C CA . ARG A 1 77 ? -1.856 22.056 16.477 1.00 21.99 74 ARG A CA 1
ATOM 688 C C . ARG A 1 77 ? -1.708 20.532 16.405 1.00 20.08 74 ARG A C 1
ATOM 689 O O . ARG A 1 77 ? -1.915 19.844 17.390 1.00 22.29 74 ARG A O 1
ATOM 697 N N . MET A 1 78 ? -1.346 20.016 15.233 1.00 22.19 75 MET A N 1
ATOM 698 C CA . MET A 1 78 ? -1.156 18.583 15.073 1.00 25.14 75 MET A CA 1
ATOM 699 C C . MET A 1 78 ? 0.000 18.101 15.956 1.00 24.73 75 MET A C 1
ATOM 700 O O . MET A 1 78 ? -0.120 17.067 16.622 1.00 26.66 75 MET A O 1
ATOM 705 N N . ASP A 1 79 ? 1.106 18.846 15.955 1.00 24.82 76 ASP A N 1
ATOM 706 C CA . ASP A 1 79 ? 2.297 18.492 16.752 1.00 28.75 76 ASP A CA 1
ATOM 707 C C . ASP A 1 79 ? 1.993 18.547 18.252 1.00 28.15 76 ASP A C 1
ATOM 708 O O . ASP A 1 79 ? 2.515 17.735 19.043 1.00 26.92 76 ASP A O 1
ATOM 713 N N . ALA A 1 80 ? 1.130 19.495 18.626 1.00 27.29 77 ALA A N 1
ATOM 714 C CA . ALA A 1 80 ? 0.698 19.695 20.008 1.00 25.86 77 ALA A CA 1
ATOM 715 C C . ALA A 1 80 ? -0.171 18.538 20.532 1.00 26.16 77 ALA A C 1
ATOM 716 O O . ALA A 1 80 ? -0.297 18.362 21.746 1.00 25.79 77 ALA A O 1
ATOM 718 N N . LYS A 1 81 ? -0.765 17.761 19.620 1.00 26.34 78 LYS A N 1
ATOM 719 C CA . LYS A 1 81 ? -1.671 16.663 19.964 1.00 24.34 78 LYS A CA 1
ATOM 720 C C . LYS A 1 81 ? -2.848 17.108 20.849 1.00 25.33 78 LYS A C 1
ATOM 721 O O . LYS A 1 81 ? -3.270 16.396 21.774 1.00 29.69 78 LYS A O 1
ATOM 727 N N . VAL A 1 82 ? -3.381 18.293 20.535 1.00 23.72 79 VAL A N 1
ATOM 728 C CA . VAL A 1 82 ? -4.565 18.830 21.200 1.00 25.22 79 VAL A CA 1
ATOM 729 C C . VAL A 1 82 ? -5.734 18.698 20.231 1.00 22.76 79 VAL A C 1
ATOM 730 O O . VAL A 1 82 ? -5.538 18.637 19.013 1.00 23.87 79 VAL A O 1
ATOM 734 N N . ASN A 1 83 ? -6.941 18.653 20.770 1.00 22.14 80 ASN A N 1
ATOM 735 C CA . ASN A 1 83 ? -8.145 18.626 19.957 1.00 21.77 80 ASN A CA 1
ATOM 736 C C . ASN A 1 83 ? -8.162 19.870 19.071 1.00 17.98 80 ASN A C 1
ATOM 737 O O . ASN A 1 83 ? -8.089 20.991 19.582 1.00 18.86 80 ASN A O 1
ATOM 742 N N . ILE A 1 84 ? -8.265 19.662 17.762 1.00 19.75 81 ILE A N 1
ATOM 743 C CA . ILE A 1 84 ? -8.220 20.761 16.792 1.00 18.64 81 ILE A CA 1
ATOM 744 C C . ILE A 1 84 ? -9.447 21.695 16.960 1.00 14.03 81 ILE A C 1
ATOM 745 O O . ILE A 1 84 ? -9.395 22.840 16.506 1.00 15.43 81 ILE A O 1
ATOM 750 N N . ALA A 1 85 ? -10.501 21.216 17.627 1.00 17.68 82 ALA A N 1
ATOM 751 C CA . ALA A 1 85 ? -11.665 22.050 17.991 1.00 17.47 82 ALA A CA 1
ATOM 752 C C . ALA A 1 85 ? -11.308 23.208 18.939 1.00 17.85 82 ALA A C 1
ATOM 753 O O . ALA A 1 85 ? -11.961 24.245 18.898 1.00 16.74 82 ALA A O 1
ATOM 755 N N . ASP A 1 86 ? -10.243 23.066 19.731 1.00 16.97 83 ASP A N 1
ATOM 756 C CA . ASP A 1 86 ? -9.779 24.182 20.577 1.00 16.93 83 ASP A CA 1
ATOM 757 C C . ASP A 1 86 ? -9.490 25.414 19.718 1.00 15.50 83 ASP A C 1
ATOM 758 O O . ASP A 1 86 ? -9.813 26.552 20.118 1.00 16.61 83 ASP A O 1
ATOM 763 N N . PHE A 1 87 ? -8.833 25.196 18.571 1.00 15.20 84 PHE A N 1
ATOM 764 C CA . PHE A 1 87 ? -8.519 26.263 17.633 1.00 16.29 84 PHE A CA 1
ATOM 765 C C . PHE A 1 87 ? -9.780 27.006 17.174 1.00 14.44 84 PHE A C 1
ATOM 766 O O . PHE A 1 87 ? -9.788 28.234 17.083 1.00 15.63 84 PHE A O 1
ATOM 774 N N . ILE A 1 88 ? -10.829 26.252 16.886 1.00 13.70 85 ILE A N 1
ATOM 775 C CA . ILE A 1 88 ? -12.099 26.829 16.436 1.00 14.17 85 ILE A CA 1
ATOM 776 C C . ILE A 1 88 ? -12.654 27.677 17.567 1.00 15.20 85 ILE A C 1
ATOM 777 O O . ILE A 1 88 ? -13.045 28.814 17.353 1.00 15.46 85 ILE A O 1
ATOM 782 N N . TYR A 1 89 ? -12.642 27.129 18.776 1.00 12.99 86 TYR A N 1
ATOM 783 C CA . TYR A 1 89 ? -13.156 27.863 19.938 1.00 15.01 86 TYR A CA 1
ATOM 784 C C . TYR A 1 89 ? -12.403 29.160 20.133 1.00 16.30 86 TYR A C 1
ATOM 785 O O . TYR A 1 89 ? -13.003 30.214 20.312 1.00 16.53 86 TYR A O 1
ATOM 794 N N . ASN A 1 90 ? -11.074 29.073 20.118 1.00 14.77 87 ASN A N 1
ATOM 795 C CA . ASN A 1 90 ? -10.242 30.246 20.385 1.00 14.19 87 ASN A CA 1
ATOM 796 C C . ASN A 1 90 ? -10.400 31.310 19.300 1.00 16.85 87 ASN A C 1
ATOM 797 O O . ASN A 1 90 ? -10.423 32.504 19.597 1.00 17.23 87 ASN A O 1
ATOM 802 N N . THR A 1 91 ? -10.513 30.865 18.051 1.00 15.95 88 THR A N 1
ATOM 803 C CA . THR A 1 91 ? -10.729 31.776 16.931 1.00 15.04 88 THR A CA 1
ATOM 804 C C . THR A 1 91 ? -12.059 32.481 17.114 1.00 17.41 88 THR A C 1
ATOM 805 O O . THR A 1 91 ? -12.159 33.704 16.953 1.00 18.27 88 THR A O 1
ATOM 809 N N . ASN A 1 92 ? -13.063 31.721 17.505 1.00 16.58 89 ASN A N 1
ATOM 810 C CA . ASN A 1 92 ? -14.411 32.274 17.683 1.00 16.37 89 ASN A CA 1
ATOM 811 C C . ASN A 1 92 ? -14.496 33.282 18.807 1.00 16.34 89 ASN A C 1
ATOM 812 O O . ASN A 1 92 ? -15.261 34.257 18.711 1.00 18.71 89 ASN A O 1
ATOM 817 N N . GLU A 1 93 ? -13.734 33.062 19.872 1.00 19.63 90 GLU A N 1
ATOM 818 C CA . GLU A 1 93 ? -13.649 34.043 20.948 1.00 20.39 90 GLU A CA 1
ATOM 819 C C . GLU A 1 93 ? -13.041 35.349 20.419 1.00 20.37 90 GLU A C 1
ATOM 820 O O . GLU A 1 93 ? -13.511 36.447 20.745 1.00 19.08 90 GLU A O 1
ATOM 826 N N . GLY A 1 94 ? -11.998 35.232 19.603 1.00 18.94 91 GLY A N 1
ATOM 827 C CA . GLY A 1 94 ? -11.398 36.417 18.988 1.00 18.84 91 GLY A CA 1
ATOM 828 C C . GLY A 1 94 ? -12.386 37.173 18.116 1.00 18.53 91 GLY A C 1
ATOM 829 O O . GLY A 1 94 ? -12.513 38.395 18.231 1.00 19.60 91 GLY A O 1
ATOM 830 N N . LYS A 1 95 ? -13.102 36.450 17.259 1.00 18.26 92 LYS A N 1
ATOM 831 C CA . LYS A 1 95 ? -14.094 37.077 16.371 1.00 16.83 92 LYS A CA 1
ATOM 832 C C . LYS A 1 95 ? -15.191 37.756 17.176 1.00 19.49 92 LYS A C 1
ATOM 833 O O . LYS A 1 95 ? -15.625 38.852 16.848 1.00 20.26 92 LYS A O 1
ATOM 839 N N . LYS A 1 96 ? -15.641 37.095 18.239 1.00 18.33 93 LYS A N 1
ATOM 840 C CA . LYS A 1 96 ? -16.701 37.629 19.078 1.00 20.29 93 LYS A CA 1
ATOM 841 C C . LYS A 1 96 ? -16.268 38.992 19.626 1.00 20.86 93 LYS A C 1
ATOM 842 O O . LYS A 1 96 ? -17.057 39.941 19.675 1.00 21.62 93 LYS A O 1
ATOM 848 N N . GLU A 1 97 ? -14.997 39.099 19.989 1.00 20.86 94 GLU A N 1
ATOM 849 C CA . GLU A 1 97 ? -14.466 40.312 20.589 1.00 23.71 94 GLU A CA 1
ATOM 850 C C . GLU A 1 97 ? -14.345 41.420 19.530 1.00 21.21 94 GLU A C 1
ATOM 851 O O . GLU A 1 97 ? -14.600 42.596 19.817 1.00 22.42 94 GLU A O 1
ATOM 857 N N . ILE A 1 98 ? -13.967 41.040 18.315 1.00 20.00 95 ILE A N 1
ATOM 858 C CA . ILE A 1 98 ? -13.908 42.001 17.195 1.00 18.56 95 ILE A CA 1
ATOM 859 C C . ILE A 1 98 ? -15.308 42.533 16.940 1.00 19.50 95 ILE A C 1
ATOM 860 O O . ILE A 1 98 ? -15.512 43.746 16.808 1.00 20.86 95 ILE A O 1
ATOM 865 N N . LEU A 1 99 ? -16.303 41.645 16.936 1.00 18.36 96 LEU A N 1
ATOM 866 C CA . LEU A 1 99 ? -17.667 42.112 16.707 1.00 18.01 96 LEU A CA 1
ATOM 867 C C . LEU A 1 99 ? -18.154 42.988 17.851 1.00 21.56 96 LEU A C 1
ATOM 868 O O . LEU A 1 99 ? -18.826 43.991 17.610 1.00 21.66 96 LEU A O 1
ATOM 873 N N . ASN A 1 100 ? -17.820 42.623 19.090 1.00 21.55 97 ASN A N 1
ATOM 874 C CA . ASN A 1 100 ? -18.184 43.471 20.237 1.00 25.19 97 ASN A CA 1
ATOM 875 C C . ASN A 1 100 ? -17.682 44.886 20.002 1.00 26.43 97 ASN A C 1
ATOM 876 O O . ASN A 1 100 ? -18.407 45.858 20.206 1.00 27.35 97 ASN A O 1
ATOM 881 N N . THR A 1 101 ? -16.440 44.995 19.549 1.00 24.13 98 THR A N 1
ATOM 882 C CA . THR A 1 101 ? -15.831 46.308 19.252 1.00 25.53 98 THR A CA 1
ATOM 883 C C . THR A 1 101 ? -16.564 47.060 18.132 1.00 23.94 98 THR A C 1
ATOM 884 O O . THR A 1 101 ? -16.825 48.270 18.232 1.00 27.36 98 THR A O 1
ATOM 888 N N . LEU A 1 102 ? -16.903 46.352 17.061 1.00 23.30 99 LEU A N 1
ATOM 889 C CA . LEU A 1 102 ? -17.653 46.950 15.971 1.00 24.68 99 LEU A CA 1
ATOM 890 C C . LEU A 1 102 ? -18.953 47.580 16.474 1.00 26.83 99 LEU A C 1
ATOM 891 O O . LEU A 1 102 ? -19.304 48.707 16.088 1.00 25.27 99 LEU A O 1
ATOM 896 N N . PHE A 1 103 ? -19.677 46.853 17.323 1.00 27.34 100 PHE A N 1
ATOM 897 C CA . PHE A 1 103 ? -20.985 47.330 17.783 1.00 28.59 100 PHE A CA 1
ATOM 898 C C . PHE A 1 103 ? -20.873 48.562 18.689 1.00 30.36 100 PHE A C 1
ATOM 899 O O . PHE A 1 103 ? -21.822 49.330 18.805 1.00 33.13 100 PHE A O 1
ATOM 907 N N . LEU A 1 104 ? -19.717 48.750 19.320 1.00 29.11 101 LEU A N 1
ATOM 908 C CA . LEU A 1 104 ? -19.464 49.941 20.134 1.00 31.42 101 LEU A CA 1
ATOM 909 C C . LEU A 1 104 ? -19.268 51.199 19.279 1.00 29.42 101 LEU A C 1
ATOM 910 O O . LEU A 1 104 ? -19.273 52.306 19.809 1.00 32.73 101 LEU A O 1
ATOM 915 N N . LEU A 1 105 ? -19.074 51.030 17.970 1.00 27.48 102 LEU A N 1
ATOM 916 C CA . LEU A 1 105 ? -19.060 52.151 17.031 1.00 26.76 102 LEU A CA 1
ATOM 917 C C . LEU A 1 105 ? -20.473 52.591 16.623 1.00 31.68 102 LEU A C 1
ATOM 918 O O . LEU A 1 105 ? -20.627 53.510 15.810 1.00 34.67 102 LEU A O 1
ATOM 923 N N . ASN A 1 106 ? -21.497 51.956 17.197 1.00 31.58 103 ASN A N 1
ATOM 924 C CA . ASN A 1 106 ? -22.898 52.227 16.848 1.00 35.20 103 ASN A CA 1
ATOM 925 C C . ASN A 1 106 ? -23.161 52.272 15.334 1.00 33.23 103 ASN A C 1
ATOM 926 O O . ASN A 1 106 ? -23.681 53.257 14.808 1.00 32.79 103 ASN A O 1
ATOM 931 N N . PRO A 1 107 ? -22.804 51.192 14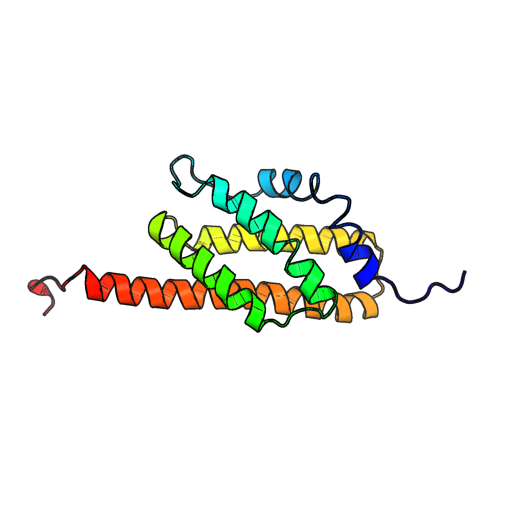.627 1.00 30.08 104 PRO A N 1
ATOM 932 C CA . PRO A 1 107 ? -23.056 51.150 13.202 1.00 29.20 104 PRO A CA 1
ATOM 933 C C . PRO A 1 107 ? -24.552 51.107 12.885 1.00 30.07 104 PRO A C 1
ATOM 934 O O . PRO A 1 107 ? -25.350 50.628 13.692 1.00 28.99 104 PRO A O 1
ATOM 938 N N . THR A 1 108 ? -24.908 51.620 11.711 1.00 31.73 105 THR A N 1
ATOM 939 C CA . THR A 1 108 ? -26.250 51.447 11.149 1.00 31.50 105 THR A CA 1
ATOM 940 C C . THR A 1 108 ? -26.424 50.005 10.666 1.00 32.81 105 THR A C 1
ATOM 941 O O . THR A 1 108 ? -25.445 49.273 10.518 1.00 30.72 105 THR A O 1
ATOM 945 N N . GLY A 1 109 ? -27.666 49.609 10.398 1.00 31.14 106 GLY A N 1
ATOM 946 C CA . GLY A 1 109 ? -27.950 48.312 9.778 1.00 31.60 106 GLY A CA 1
ATOM 947 C C . GLY A 1 109 ? -27.133 48.075 8.515 1.00 30.39 106 GLY A C 1
ATOM 948 O O . GLY A 1 109 ? -26.597 46.988 8.318 1.00 27.48 106 GLY A O 1
ATOM 949 N N . GLN A 1 110 ? -27.031 49.102 7.670 1.00 30.93 107 GLN A N 1
ATOM 950 C CA . GLN A 1 110 ? -26.252 49.020 6.428 1.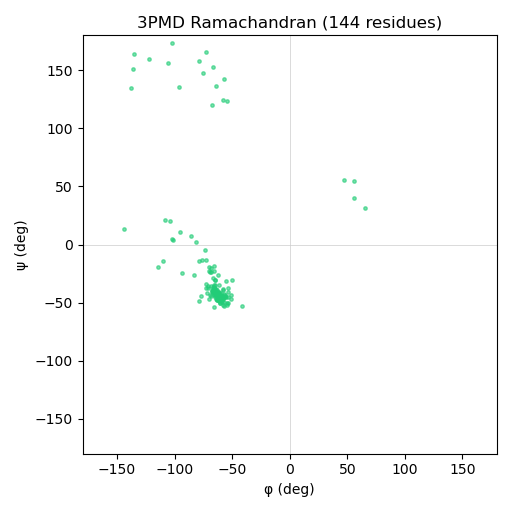00 31.83 107 GLN A CA 1
ATOM 951 C C . GLN A 1 110 ? -24.754 48.859 6.685 1.00 30.68 107 GLN A C 1
ATOM 952 O O . GLN A 1 110 ? -24.088 48.073 5.998 1.00 29.36 107 GLN A O 1
ATOM 958 N N . GLU A 1 111 ? -24.229 49.631 7.635 1.00 28.42 108 GLU A N 1
ATOM 959 C CA . GLU A 1 111 ? -22.814 49.551 7.996 1.00 29.17 108 GLU A CA 1
ATOM 960 C C . GLU A 1 111 ? -22.515 48.166 8.574 1.00 25.00 108 GLU A C 1
ATOM 961 O O . GLU A 1 111 ? -21.472 47.571 8.274 1.00 25.44 108 GLU A O 1
ATOM 967 N N . CYS A 1 112 ? -23.422 47.658 9.404 1.00 27.12 109 CYS A N 1
ATOM 968 C CA . CYS A 1 112 ? -23.340 46.264 9.858 1.00 25.46 109 CYS A CA 1
ATOM 969 C C . CYS A 1 112 ? -23.244 45.266 8.718 1.00 25.82 109 CYS A C 1
ATOM 970 O O . CYS A 1 112 ? -22.378 44.400 8.724 1.00 27.81 109 CYS A O 1
ATOM 973 N N . LYS A 1 113 ? -24.133 45.374 7.737 1.00 22.11 110 LYS A N 1
ATOM 974 C CA . LYS A 1 113 ? -24.131 44.414 6.645 1.00 23.10 110 LYS A CA 1
ATOM 975 C C . LYS A 1 113 ? -22.765 44.382 5.956 1.00 25.50 110 LYS A C 1
ATOM 976 O O . LYS A 1 113 ? -22.143 43.329 5.828 1.00 24.61 110 LYS A O 1
ATOM 982 N N . VAL A 1 114 ? -22.282 45.547 5.554 1.00 24.48 111 VAL A N 1
ATOM 983 C CA . VAL A 1 114 ? -21.033 45.639 4.817 1.00 25.77 111 VAL A CA 1
ATOM 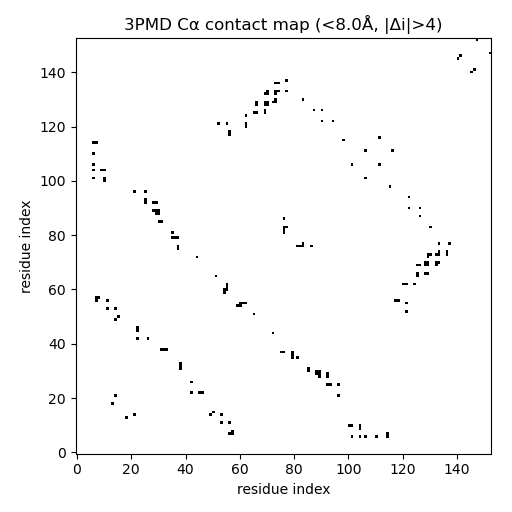984 C C . VAL A 1 114 ? -19.818 45.160 5.619 1.00 24.53 111 VAL A C 1
ATOM 985 O O . VAL A 1 114 ? -19.010 44.372 5.113 1.00 24.66 111 VAL A O 1
ATOM 989 N N . VAL A 1 115 ? -19.702 45.605 6.864 1.00 21.52 112 VAL A N 1
ATOM 990 C CA . VAL A 1 115 ? 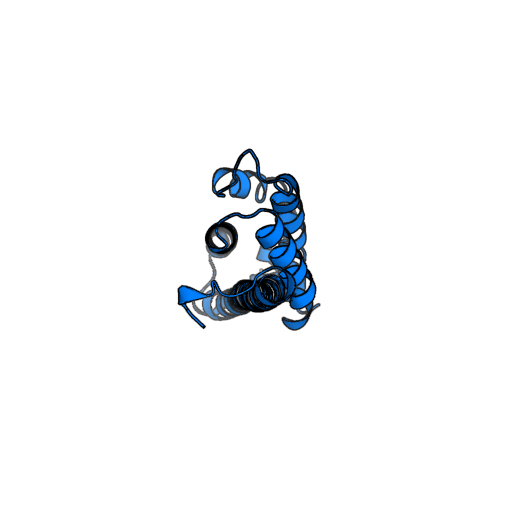-18.513 45.300 7.668 1.00 20.08 112 VAL A CA 1
ATOM 991 C C . VAL A 1 115 ? -18.570 43.866 8.177 1.00 16.81 112 VAL A C 1
ATOM 992 O O . VAL A 1 115 ? -17.578 43.157 8.079 1.00 19.35 112 VAL A O 1
ATOM 996 N N . ILE A 1 116 ? -19.735 43.434 8.681 1.00 19.43 113 ILE A N 1
ATOM 997 C CA . ILE A 1 116 ? -19.897 42.060 9.188 1.00 18.92 113 ILE A CA 1
ATOM 998 C C . ILE A 1 116 ? -19.701 41.017 8.092 1.00 18.22 113 ILE A C 1
ATOM 999 O O . ILE A 1 116 ? -19.062 39.988 8.324 1.00 17.67 113 ILE A O 1
ATOM 1004 N N . GLU A 1 117 ? -20.218 41.272 6.897 1.00 18.51 114 GLU A N 1
ATOM 1005 C CA . GLU A 1 117 ? -19.986 40.336 5.807 1.00 21.69 114 GLU A CA 1
ATOM 1006 C C . GLU A 1 117 ? -18.487 40.132 5.537 1.00 18.22 114 GLU A C 1
ATOM 1007 O O . GLU A 1 117 ? -18.050 38.999 5.308 1.00 17.79 114 GLU A O 1
ATOM 1013 N N . GLN A 1 118 ? -17.694 41.206 5.631 1.00 18.69 115 GLN A N 1
ATOM 1014 C CA . GLN A 1 118 ? -16.247 41.103 5.431 1.00 19.13 115 GLN A CA 1
ATOM 1015 C C . GLN A 1 118 ? -15.554 40.390 6.603 1.00 17.43 115 GLN A C 1
ATOM 1016 O O . GLN A 1 118 ? -14.655 39.570 6.393 1.00 17.68 115 GLN A O 1
ATOM 1022 N N . ILE A 1 119 ? -15.962 40.701 7.832 1.00 17.05 116 ILE A N 1
ATOM 1023 C CA . ILE A 1 119 ? -15.431 40.003 9.002 1.00 16.90 116 ILE A CA 1
ATOM 1024 C C . ILE A 1 119 ? -15.712 38.500 8.892 1.00 14.83 116 ILE A C 1
ATOM 1025 O O . ILE A 1 119 ? -14.833 37.665 9.138 1.00 15.29 116 ILE A O 1
ATOM 1030 N N . ASN A 1 120 ? -16.932 38.166 8.492 1.00 15.36 117 ASN A N 1
ATOM 1031 C CA . ASN A 1 120 ? -17.304 36.773 8.279 1.00 14.83 117 ASN A CA 1
ATOM 1032 C C . ASN A 1 120 ? -16.452 36.090 7.215 1.00 16.96 117 ASN A C 1
ATOM 1033 O O . ASN A 1 120 ? -16.036 34.954 7.425 1.00 14.73 117 ASN A O 1
ATOM 1038 N N . LEU A 1 121 ? -16.190 36.754 6.086 1.00 16.72 118 LEU A N 1
ATOM 1039 C CA . LEU A 1 121 ? -15.399 36.122 5.031 1.00 14.12 118 LEU A CA 1
ATOM 1040 C C . LEU A 1 121 ? -14.020 35.753 5.583 1.00 15.41 118 LEU A C 1
ATOM 1041 O O . LEU A 1 121 ? -13.510 34.656 5.333 1.00 16.51 118 LEU A O 1
ATOM 1046 N N . PHE A 1 122 ? -13.438 36.653 6.368 1.00 15.19 119 PHE A N 1
ATOM 1047 C CA . PHE A 1 122 ? -12.087 36.439 6.879 1.00 15.26 119 PHE A CA 1
ATOM 1048 C C . PHE A 1 122 ? -12.037 35.259 7.834 1.00 13.81 119 PHE A C 1
ATOM 1049 O O . PHE A 1 122 ? -11.229 34.340 7.684 1.00 14.02 119 PHE A O 1
ATOM 1057 N N . PHE A 1 123 ? -12.891 35.282 8.846 1.00 14.62 120 PHE A N 1
ATOM 1058 C CA . PHE A 1 123 ? -12.846 34.219 9.856 1.00 13.13 120 PHE A CA 1
ATOM 1059 C C . PHE A 1 123 ? -13.353 32.878 9.324 1.00 13.57 120 PHE A C 1
ATOM 1060 O O . PHE A 1 123 ? -12.815 31.831 9.716 1.00 14.03 120 PHE A O 1
ATOM 1068 N N . ASP A 1 124 ? -14.362 32.899 8.461 1.00 14.08 121 ASP A N 1
ATOM 1069 C CA . ASP A 1 124 ? -14.808 31.677 7.786 1.00 16.03 121 ASP A CA 1
ATOM 1070 C C . ASP A 1 124 ? -13.639 31.047 7.024 1.00 14.53 121 ASP A C 1
ATOM 1071 O O . ASP A 1 124 ? -13.409 29.837 7.134 1.00 16.59 121 ASP A O 1
ATOM 1076 N N . HIS A 1 125 ? -12.877 31.865 6.292 1.00 15.35 122 HIS A N 1
ATOM 1077 C CA . HIS A 1 125 ? -11.755 31.340 5.525 1.00 14.75 122 HIS A CA 1
ATOM 1078 C C . HIS A 1 125 ? -10.586 30.885 6.410 1.00 14.73 122 HIS A C 1
ATOM 1079 O O . HIS A 1 125 ? -9.915 29.904 6.092 1.00 15.36 122 HIS A O 1
ATOM 1086 N N . LEU A 1 126 ? -10.319 31.604 7.498 1.00 16.31 123 LEU A N 1
ATOM 1087 C CA . LEU A 1 126 ? -9.283 31.200 8.425 1.00 16.25 123 LEU A CA 1
ATOM 1088 C C . LEU A 1 126 ? -9.588 29.820 8.978 1.00 15.84 123 LEU A C 1
ATOM 1089 O O . LEU A 1 126 ? -8.732 28.948 9.004 1.00 16.46 123 LEU A O 1
ATOM 1094 N N . ILE A 1 127 ? -10.826 29.627 9.421 1.00 15.23 124 ILE A N 1
ATOM 1095 C CA . ILE A 1 127 ? -11.196 28.358 10.024 1.00 13.06 124 ILE A CA 1
ATOM 1096 C C . ILE A 1 127 ? -11.230 27.252 8.969 1.00 14.13 124 ILE A C 1
ATOM 1097 O O . ILE A 1 127 ? -10.687 26.145 9.181 1.00 15.06 124 ILE A O 1
ATOM 1102 N N . TYR A 1 128 ? -11.865 27.524 7.841 1.00 14.66 125 TYR A N 1
ATOM 1103 C CA . TYR A 1 128 ? -11.915 26.556 6.746 1.00 14.39 125 TYR A CA 1
ATOM 1104 C C . TYR A 1 128 ? -10.501 26.116 6.339 1.00 13.90 125 TYR A C 1
ATOM 1105 O O . TYR A 1 128 ? -10.213 24.924 6.254 1.00 15.57 125 TYR A O 1
ATOM 1114 N N . SER A 1 129 ? -9.619 27.084 6.114 1.00 15.84 126 SER A N 1
ATOM 1115 C CA . SER A 1 129 ? -8.277 26.818 5.604 1.00 16.69 126 SER A CA 1
ATOM 1116 C C . SER A 1 129 ? -7.440 26.023 6.609 1.00 18.21 126 SER A C 1
ATOM 1117 O O . SER A 1 129 ? -6.682 25.121 6.229 1.00 16.97 126 SER A O 1
ATOM 1120 N N . THR A 1 130 ? -7.561 26.367 7.883 1.00 16.30 127 THR A N 1
ATOM 1121 C CA . THR A 1 130 ? -6.773 25.707 8.922 1.00 15.65 127 THR A CA 1
ATOM 1122 C C . THR A 1 130 ? -7.209 24.251 9.096 1.00 15.56 127 THR A C 1
ATOM 1123 O O . THR A 1 130 ? -6.369 23.344 9.203 1.00 17.54 127 THR A O 1
ATOM 1127 N N . ILE A 1 131 ? -8.523 24.020 9.117 1.00 13.88 128 ILE A N 1
ATOM 1128 C CA . ILE A 1 131 ? -9.051 22.654 9.200 1.00 15.96 128 ILE A CA 1
ATOM 1129 C C . ILE A 1 131 ? -8.738 21.849 7.941 1.00 14.08 128 ILE A C 1
ATOM 1130 O O . ILE A 1 131 ? -8.384 20.664 8.032 1.00 16.85 128 ILE A O 1
ATOM 1135 N N . TYR A 1 132 ? -8.856 22.490 6.785 1.00 15.57 129 TYR A N 1
ATOM 1136 C CA . TYR A 1 132 ? -8.484 21.861 5.500 1.00 16.42 129 TYR A CA 1
ATOM 1137 C C . TYR A 1 132 ? -7.041 21.358 5.569 1.00 17.55 129 TYR A C 1
ATOM 1138 O O . TYR A 1 132 ? -6.752 20.175 5.290 1.00 19.80 129 TYR A O 1
ATOM 1147 N N . SER A 1 133 ? -6.140 22.247 5.975 1.00 17.52 130 SER A N 1
ATOM 1148 C CA . SER A 1 133 ? -4.718 21.908 6.108 1.00 17.95 130 SER A CA 1
ATOM 1149 C C . SER A 1 133 ? -4.485 20.806 7.155 1.00 17.49 130 SER A C 1
ATOM 1150 O O . SER A 1 133 ? -3.695 19.890 6.932 1.00 19.58 130 SER A O 1
ATOM 1153 N N . TYR A 1 134 ? -5.163 20.904 8.293 1.00 16.31 131 TYR A N 1
ATOM 1154 C CA . TYR A 1 134 ? -5.032 19.925 9.377 1.00 17.48 131 TYR A CA 1
ATOM 1155 C C . TYR A 1 134 ? -5.419 18.530 8.886 1.00 16.96 131 TYR A C 1
ATOM 1156 O O . TYR A 1 134 ? -4.676 17.567 9.097 1.00 16.90 131 TYR A O 1
ATOM 1165 N N . TYR A 1 135 ? -6.538 18.456 8.170 1.00 18.16 132 TYR A N 1
ATOM 1166 C CA . TYR A 1 135 ? -7.043 17.201 7.606 1.00 18.46 132 TYR A CA 1
ATOM 1167 C C . TYR A 1 135 ? -5.992 16.561 6.713 1.00 15.36 132 TYR A C 1
ATOM 1168 O O . TYR A 1 135 ? -5.671 15.374 6.876 1.00 17.27 132 TYR A O 1
ATOM 1177 N N . LYS A 1 136 ? -5.437 17.356 5.808 1.00 16.05 133 LYS A N 1
ATOM 1178 C CA . LYS A 1 136 ? -4.453 16.848 4.846 1.00 17.07 133 LYS A CA 1
ATOM 1179 C C . LYS A 1 136 ? -3.190 16.407 5.557 1.00 18.52 133 LYS A C 1
ATOM 1180 O O . LYS A 1 136 ? -2.591 15.380 5.189 1.00 18.67 133 LYS A O 1
ATOM 1186 N N . LEU A 1 137 ? -2.767 17.181 6.555 1.00 17.29 134 LEU A N 1
ATOM 1187 C CA . LEU A 1 137 ? -1.535 16.852 7.269 1.00 18.18 134 LEU A CA 1
ATOM 1188 C C . LEU A 1 137 ? -1.729 15.564 8.064 1.00 18.35 134 LEU A C 1
ATOM 1189 O O . LEU A 1 137 ? -0.830 14.708 8.097 1.00 16.97 134 LEU A O 1
ATOM 1194 N N . LYS A 1 138 ? -2.900 15.410 8.694 1.00 18.65 135 LYS A N 1
ATOM 1195 C CA . LYS A 1 138 ? -3.200 14.196 9.472 1.00 19.09 135 LYS A CA 1
ATOM 1196 C C . LYS A 1 138 ? -3.270 12.972 8.574 1.00 17.23 135 LYS A C 1
ATOM 1197 O O . LYS A 1 138 ? -2.817 11.886 8.952 1.00 18.94 135 LYS A O 1
ATOM 1203 N N . LYS A 1 139 ? -3.826 13.148 7.375 1.00 19.48 136 LYS A N 1
ATOM 1204 C CA . LYS A 1 139 ? -3.922 12.069 6.410 1.00 19.88 136 LYS A CA 1
ATOM 1205 C C . LYS A 1 139 ? -2.515 11.615 6.038 1.00 18.76 136 LYS A C 1
ATOM 1206 O O . LYS A 1 139 ? -2.225 10.429 5.979 1.00 18.40 136 LYS A O 1
ATOM 1212 N N . GLU A 1 140 ? -1.627 12.572 5.817 1.00 17.85 137 GLU A N 1
ATOM 1213 C CA . GLU A 1 140 ? -0.256 12.241 5.435 1.00 18.58 137 GLU A CA 1
ATOM 1214 C C . GLU A 1 140 ? 0.491 11.569 6.614 1.00 18.11 137 GLU A C 1
ATOM 1215 O O . GLU A 1 140 ? 1.312 10.662 6.414 1.00 17.11 137 GLU A O 1
ATOM 1221 N N . TYR A 1 141 ? 0.192 12.027 7.830 1.00 19.02 138 TYR A N 1
ATOM 1222 C CA . TYR A 1 141 ? 0.824 11.529 9.054 1.00 18.69 138 TYR A CA 1
ATOM 1223 C C . TYR A 1 141 ? 0.457 10.076 9.271 1.00 17.57 138 TYR A C 1
ATOM 1224 O O . TYR A 1 141 ? 1.324 9.253 9.557 1.00 18.01 138 TYR A O 1
ATOM 1233 N N . ILE A 1 142 ? -0.817 9.748 9.057 1.00 16.91 139 ILE A N 1
ATOM 1234 C CA . ILE A 1 142 ? -1.270 8.378 9.215 1.00 19.43 139 ILE A CA 1
ATOM 1235 C C . ILE A 1 142 ? -0.613 7.470 8.188 1.00 18.27 139 ILE A C 1
ATOM 1236 O O . ILE A 1 142 ? -0.141 6.374 8.518 1.00 18.63 139 ILE A O 1
ATOM 1241 N N . HIS A 1 143 ? -0.572 7.926 6.939 1.00 17.08 140 HIS A N 1
ATOM 1242 C CA . HIS A 1 143 ? 0.035 7.160 5.876 1.00 19.14 140 HIS A CA 1
ATOM 1243 C C . HIS A 1 143 ? 1.525 6.947 6.101 1.00 19.02 140 HIS A C 1
ATOM 1244 O O . HIS A 1 143 ? 2.048 5.885 5.816 1.00 21.85 140 HIS A O 1
ATOM 1251 N N . SER A 1 144 ? 2.204 7.980 6.599 1.00 17.87 141 SER A N 1
ATOM 1252 C CA . SER A 1 144 ? 3.638 7.920 6.832 1.00 19.46 141 SER A CA 1
ATOM 1253 C C . SER A 1 144 ? 4.044 6.996 7.965 1.00 18.85 141 SER A C 1
ATOM 1254 O O . SER A 1 144 ? 5.018 6.252 7.831 1.00 20.17 141 SER A O 1
ATOM 1257 N N . TYR A 1 145 ? 3.314 7.065 9.073 1.00 18.63 142 TYR A N 1
ATOM 1258 C CA . TYR A 1 145 ? 3.766 6.470 10.330 1.00 19.14 142 TYR A CA 1
ATOM 1259 C C . TYR A 1 145 ? 2.997 5.247 10.790 1.00 17.94 142 TYR A C 1
ATOM 1260 O O . TYR A 1 145 ? 3.472 4.523 11.663 1.00 20.18 142 TYR A O 1
ATOM 1269 N N . TYR A 1 146 ? 1.825 4.993 10.205 1.00 18.40 143 TYR A N 1
ATOM 1270 C CA . TYR A 1 146 ? 0.984 3.901 10.690 1.00 16.58 143 TYR A CA 1
ATOM 1271 C C . TYR A 1 146 ? 0.674 2.885 9.616 1.00 20.19 143 TYR A C 1
ATOM 1272 O O . TYR A 1 146 ? 0.793 3.155 8.402 1.00 18.80 143 TYR A O 1
ATOM 1281 N N . GLU A 1 147 ? 0.289 1.698 10.074 1.00 17.50 144 GLU A N 1
ATOM 1282 C CA . GLU A 1 147 ? -0.160 0.636 9.201 1.00 19.73 144 GLU A CA 1
ATOM 1283 C C . GLU A 1 147 ? -1.407 0.012 9.833 1.00 20.97 144 GLU A C 1
ATOM 1284 O O . GLU A 1 147 ? -1.564 0.010 11.062 1.00 19.55 144 GLU A O 1
ATOM 1290 N N . LEU A 1 148 ? -2.294 -0.529 9.004 1.00 21.49 145 LEU A N 1
ATOM 1291 C CA . LEU A 1 148 ? -3.461 -1.250 9.529 1.00 23.23 145 LEU A CA 1
ATOM 1292 C C . LEU A 1 148 ? -3.015 -2.478 10.300 1.00 23.06 145 LEU A C 1
ATOM 1293 O O . LEU A 1 148 ? -2.128 -3.221 9.853 1.00 23.08 145 LEU A O 1
ATOM 1298 N N . LYS A 1 149 ? -3.634 -2.708 11.457 1.00 21.52 146 LYS A N 1
ATOM 1299 C CA . LYS A 1 149 ? -3.489 -3.967 12.147 1.00 22.75 146 LYS A CA 1
ATOM 1300 C C . LYS A 1 149 ? -3.924 -5.103 11.219 1.00 23.04 146 LYS A C 1
ATOM 1301 O O . LYS A 1 149 ? -4.883 -4.957 10.457 1.00 23.47 146 LYS A O 1
ATOM 1307 N N . LYS A 1 150 ? -3.209 -6.217 11.296 1.00 22.05 147 LYS A N 1
ATOM 1308 C CA . LYS A 1 150 ? -3.450 -7.378 10.439 1.00 26.41 147 LYS A CA 1
ATOM 1309 C C . LYS A 1 150 ? -4.910 -7.835 10.492 1.00 30.24 147 LYS A C 1
ATOM 1310 O O . LYS A 1 150 ? -5.496 -8.169 9.453 1.00 29.20 147 LYS A O 1
ATOM 1316 N N . LYS A 1 151 ? -5.494 -7.828 11.696 1.00 32.44 148 LYS A N 1
ATOM 1317 C CA . LYS A 1 151 ? -6.891 -8.247 11.907 1.00 34.36 148 LYS A CA 1
ATOM 1318 C C . LYS A 1 151 ? -7.863 -7.568 10.936 1.00 35.41 148 LYS A C 1
ATOM 1319 O O . LYS A 1 151 ? -8.878 -8.147 10.554 1.00 35.32 148 LYS A O 1
ATOM 1325 N N . TYR A 1 152 ? -7.537 -6.347 10.525 1.00 32.18 149 TYR A N 1
ATOM 1326 C CA . TYR A 1 152 ? -8.384 -5.574 9.627 1.00 35.21 149 TYR A CA 1
ATOM 1327 C C . TYR A 1 152 ? -7.956 -5.534 8.140 1.00 36.36 149 TYR A C 1
ATOM 1328 O O . TYR A 1 152 ? -8.607 -4.857 7.358 1.00 46.78 149 TYR A O 1
ATOM 1337 N N . ASN A 1 153 ? -6.915 -6.253 7.733 1.00 42.94 150 ASN A N 1
ATOM 1338 C CA . ASN A 1 153 ? -6.535 -6.240 6.302 1.00 46.37 150 ASN A CA 1
ATOM 1339 C C . ASN A 1 153 ? -6.743 -7.554 5.526 1.00 52.69 150 ASN A C 1
ATOM 1340 O O . ASN A 1 153 ? -6.462 -8.664 5.982 1.00 52.01 150 ASN A O 1
#

Organism: Bacillus anthracis (NCBI:txid1392)

B-factor: mean 28.06, std 10.32, range [2.0, 71.18]

Secondary structure (DSSP, 8-state):
------HHHHHHHHHHHTHHHHHHHHHTT----TT-TTHHHHHHHHHHHHHHHHHHHTTSS-GGGGHHHHHHHHHHHHHHT--THHHHHHHHHHHHHHHHHHHTT---HHHHHHHHHHHHHHHHHHHHHHHHHHHHHHHHHHHHH----GGG-